Protein AF-A0A965EQ73-F1 (afdb_monomer_lite)

pLDDT: mean 92.96, std 5.14, range [64.06, 96.62]

Secondary structure (DSSP, 8-state):
-EEEEGGGSPTT-EEEETTEEEEEEEEEEEETTEEEEEEESS-TT-EE---TT-EEEE--

Structure (mmCIF, N/CA/C/O backbone):
data_AF-A0A965EQ73-F1
#
_entry.id   AF-A0A965EQ73-F1
#
loop_
_atom_site.group_PDB
_atom_site.id
_atom_site.type_symbol
_atom_site.label_atom_id
_atom_site.label_alt_id
_atom_site.label_comp_id
_atom_site.label_asym_id
_atom_site.label_entity_id
_atom_site.label_seq_id
_atom_site.pdbx_PDB_ins_code
_atom_site.Cartn_x
_atom_site.Cartn_y
_atom_site.Cartn_z
_atom_site.occupancy
_atom_site.B_iso_or_equiv
_atom_site.auth_seq_id
_atom_site.auth_comp_id
_atom_site.auth_asym_id
_atom_site.auth_atom_id
_atom_site.pdbx_PDB_model_num
ATOM 1 N N . MET A 1 1 ? -8.680 10.502 12.534 1.00 78.81 1 MET A N 1
ATOM 2 C CA . MET A 1 1 ? -8.602 9.104 12.052 1.00 78.81 1 MET A CA 1
ATOM 3 C C . MET A 1 1 ? -9.975 8.455 11.882 1.00 78.81 1 MET A C 1
ATOM 5 O O . MET A 1 1 ? -10.594 8.067 12.869 1.00 78.81 1 MET A O 1
ATOM 9 N N . SER A 1 2 ? -10.433 8.302 10.639 1.00 89.94 2 SER A N 1
ATOM 10 C CA . SER A 1 2 ? -11.545 7.425 10.247 1.00 89.94 2 SER A CA 1
ATOM 11 C C . SER A 1 2 ? -11.026 6.203 9.484 1.00 89.94 2 SER A C 1
ATOM 13 O O . SER A 1 2 ? -10.038 6.285 8.758 1.00 89.94 2 SER A O 1
ATOM 15 N N . VAL A 1 3 ? -11.670 5.046 9.664 1.00 93.44 3 VAL A N 1
ATOM 16 C CA . VAL A 1 3 ? -11.330 3.819 8.926 1.00 93.44 3 VAL A CA 1
ATOM 17 C C . VAL A 1 3 ? -12.174 3.764 7.657 1.00 93.44 3 VAL A C 1
ATOM 19 O O . VAL A 1 3 ? -13.400 3.867 7.719 1.00 93.44 3 VAL A O 1
ATOM 22 N N . LYS A 1 4 ? -11.521 3.619 6.504 1.00 94.75 4 LYS A N 1
ATOM 23 C CA . LYS A 1 4 ? -12.160 3.504 5.183 1.00 94.75 4 LYS A CA 1
ATOM 24 C C . LYS A 1 4 ? -11.554 2.329 4.422 1.00 94.75 4 LYS A C 1
ATOM 26 O O . LYS A 1 4 ? -10.443 1.900 4.730 1.00 94.75 4 LYS A O 1
ATOM 31 N N . LYS A 1 5 ? -12.251 1.803 3.411 1.00 96.38 5 LYS A N 1
ATOM 32 C CA . LYS A 1 5 ? -11.629 0.828 2.504 1.00 96.38 5 LYS A CA 1
ATOM 33 C C . LYS A 1 5 ? -10.732 1.562 1.521 1.00 96.38 5 LYS A C 1
ATOM 35 O O . LYS A 1 5 ? -11.065 2.653 1.061 1.00 96.38 5 LYS A O 1
ATOM 40 N N . PHE A 1 6 ? -9.622 0.943 1.140 1.00 95.81 6 PHE A N 1
ATOM 41 C CA . PHE A 1 6 ? -8.674 1.533 0.203 1.00 95.81 6 PHE A CA 1
ATOM 42 C C . PHE A 1 6 ? -9.335 1.923 -1.125 1.00 95.81 6 PHE A C 1
ATOM 44 O O . PHE A 1 6 ? -8.990 2.952 -1.708 1.00 95.81 6 PHE A O 1
ATOM 51 N N . GLN A 1 7 ? -10.296 1.137 -1.617 1.00 95.56 7 GLN A N 1
ATOM 52 C CA . GLN A 1 7 ? -11.039 1.462 -2.839 1.00 95.56 7 GLN A CA 1
ATOM 53 C C . GLN A 1 7 ? -11.809 2.789 -2.757 1.00 95.56 7 GLN A C 1
ATOM 55 O O . GLN A 1 7 ? -11.919 3.455 -3.781 1.00 95.56 7 GLN A O 1
ATOM 60 N N . ASP A 1 8 ? -12.259 3.189 -1.563 1.00 95.56 8 ASP A N 1
ATOM 61 C CA . ASP A 1 8 ? -13.065 4.397 -1.342 1.00 95.56 8 ASP A CA 1
ATOM 62 C C . ASP A 1 8 ? -12.200 5.669 -1.285 1.00 95.56 8 ASP A C 1
ATOM 64 O O . ASP A 1 8 ? -12.721 6.781 -1.267 1.00 95.56 8 ASP A O 1
ATOM 68 N N . LEU A 1 9 ? -10.872 5.521 -1.246 1.00 94.94 9 LEU A N 1
ATOM 69 C CA . LEU A 1 9 ? -9.940 6.645 -1.266 1.00 94.94 9 LEU A CA 1
ATOM 70 C C . LEU A 1 9 ? -9.772 7.214 -2.675 1.00 94.94 9 LEU A C 1
ATOM 72 O O . LEU A 1 9 ? -9.685 6.473 -3.655 1.00 94.94 9 LEU A O 1
ATOM 76 N N . GLU A 1 10 ? -9.608 8.524 -2.785 1.00 95.12 10 GLU A N 1
ATOM 77 C CA . GLU A 1 10 ? -9.231 9.162 -4.045 1.00 95.12 10 GLU A CA 1
ATOM 78 C C . GLU A 1 10 ? -7.717 9.056 -4.286 1.00 95.12 10 GLU A C 1
ATOM 80 O O . GLU A 1 10 ? -6.920 8.897 -3.359 1.00 95.12 10 GLU A O 1
ATOM 85 N N . VAL A 1 11 ? -7.293 9.116 -5.551 1.00 95.25 11 VAL A N 1
ATOM 86 C CA . VAL A 1 11 ? -5.862 9.205 -5.879 1.00 95.25 11 VAL A CA 1
ATOM 87 C C . VAL A 1 11 ? -5.317 10.526 -5.336 1.00 95.25 11 VAL A C 1
ATOM 89 O O . VAL A 1 11 ? -5.902 11.579 -5.565 1.00 95.25 11 VAL A O 1
ATOM 92 N N . GLY A 1 12 ? -4.198 10.466 -4.619 1.00 94.25 12 GLY A N 1
ATOM 93 C CA . GLY A 1 12 ? -3.623 11.587 -3.878 1.00 94.25 12 GLY A CA 1
ATOM 94 C C . GLY A 1 12 ? -4.019 11.627 -2.400 1.00 94.25 12 GLY A C 1
ATOM 95 O O . GLY A 1 12 ? -3.399 12.371 -1.646 1.00 94.25 12 GLY A 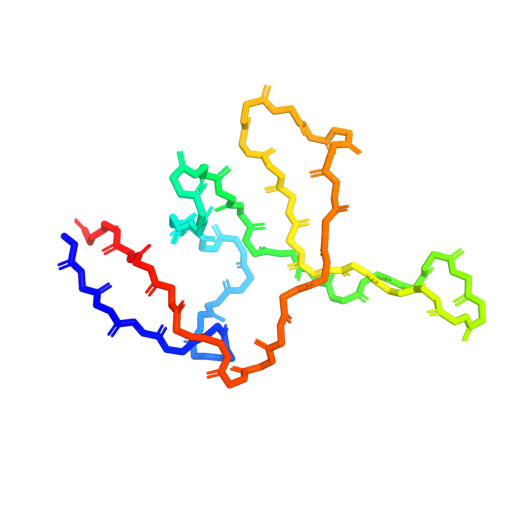O 1
ATOM 96 N N . ALA A 1 13 ? -4.984 10.813 -1.955 1.00 94.88 13 ALA A N 1
ATOM 97 C CA . ALA A 1 13 ? -5.337 10.728 -0.541 1.00 94.88 13 ALA A CA 1
ATOM 98 C C . ALA A 1 13 ? -4.205 10.091 0.279 1.00 94.88 13 ALA A C 1
ATOM 100 O O . ALA A 1 13 ? -3.638 9.068 -0.122 1.00 94.88 13 ALA A O 1
ATOM 101 N N . VAL A 1 14 ? -3.911 10.682 1.437 1.00 95.12 14 VAL A N 1
ATOM 102 C CA . VAL A 1 14 ? -2.962 10.147 2.418 1.00 95.12 14 VAL A CA 1
ATOM 103 C C . VAL A 1 14 ? -3.703 9.217 3.373 1.00 95.12 14 VAL A C 1
ATOM 105 O O . VAL A 1 14 ? -4.807 9.519 3.820 1.00 95.12 14 VAL A O 1
ATOM 108 N N . PHE A 1 15 ? -3.116 8.065 3.664 1.00 95.50 15 PHE A N 1
ATOM 109 C CA . PHE A 1 15 ? -3.676 7.067 4.561 1.00 95.50 15 PHE A CA 1
ATOM 110 C C . PHE A 1 15 ? -2.570 6.339 5.323 1.00 95.50 15 PHE A C 1
ATOM 112 O O . PHE A 1 15 ? -1.447 6.183 4.852 1.00 95.50 15 PHE A O 1
ATOM 119 N N . ASN A 1 16 ? -2.912 5.851 6.503 1.00 95.00 16 ASN A N 1
ATOM 120 C CA . ASN A 1 16 ? -2.070 5.044 7.361 1.00 95.00 16 ASN A CA 1
ATOM 121 C C . ASN A 1 16 ? -2.420 3.562 7.192 1.00 95.00 16 ASN A C 1
ATOM 123 O O . ASN A 1 16 ? -3.583 3.155 7.292 1.00 95.00 16 ASN A O 1
ATOM 127 N N . TYR A 1 17 ? -1.393 2.757 6.942 1.00 92.94 17 TYR A N 1
ATOM 128 C CA . TYR A 1 17 ? -1.468 1.311 6.773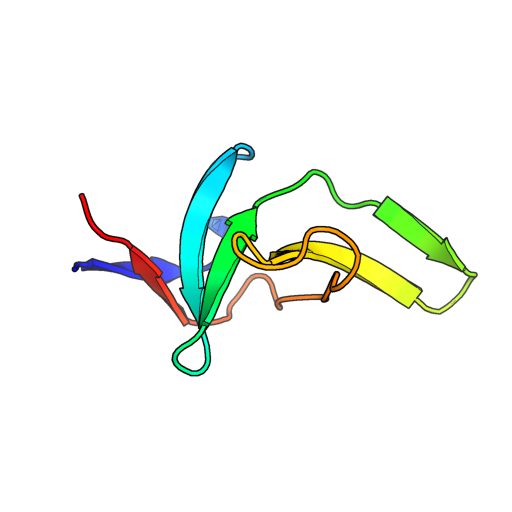 1.00 92.94 17 TYR A CA 1
ATOM 129 C C . TYR A 1 17 ? -0.209 0.669 7.368 1.00 92.94 17 TYR A C 1
ATOM 131 O O . TYR A 1 17 ? 0.898 1.120 7.088 1.00 92.94 17 TYR A O 1
ATOM 139 N N . ASP A 1 18 ? -0.366 -0.346 8.224 1.00 87.88 18 ASP A N 1
ATOM 140 C CA . ASP A 1 18 ? 0.741 -1.000 8.947 1.00 87.88 18 ASP A CA 1
ATOM 141 C C . ASP A 1 18 ? 1.671 -0.023 9.701 1.00 87.88 18 ASP A C 1
ATOM 143 O O . ASP A 1 18 ? 2.895 -0.150 9.681 1.00 87.88 18 ASP A O 1
ATOM 147 N N . SER A 1 19 ? 1.084 0.975 10.376 1.00 88.69 19 SER A N 1
ATOM 148 C CA . SER A 1 19 ? 1.805 2.039 11.105 1.00 88.69 19 SER A CA 1
ATOM 149 C C . SER A 1 19 ? 2.715 2.911 10.228 1.00 88.69 19 SER A C 1
ATOM 151 O O . SER A 1 19 ? 3.577 3.625 10.742 1.00 88.69 19 SER A O 1
ATOM 153 N N . LEU A 1 20 ? 2.536 2.854 8.908 1.00 93.19 20 LEU A N 1
ATOM 154 C CA . LEU A 1 20 ? 3.244 3.665 7.932 1.00 93.19 20 LEU A CA 1
ATOM 155 C C . LEU A 1 20 ? 2.251 4.528 7.158 1.00 93.19 20 LEU A C 1
ATOM 157 O O . LEU A 1 20 ? 1.131 4.114 6.860 1.00 93.19 20 LEU A O 1
ATOM 161 N N . GLU A 1 21 ? 2.700 5.720 6.790 1.00 95.19 21 GLU A N 1
ATOM 162 C CA . GLU A 1 21 ? 1.907 6.654 6.008 1.00 95.19 21 GLU A CA 1
ATOM 163 C C . GLU A 1 21 ? 2.182 6.477 4.510 1.00 95.19 21 GLU A C 1
ATOM 165 O O . GLU A 1 21 ? 3.333 6.463 4.052 1.00 95.19 21 GLU A O 1
ATOM 170 N N . TYR A 1 22 ? 1.108 6.346 3.744 1.00 96.25 22 TYR A N 1
ATOM 171 C CA . TYR A 1 22 ? 1.106 6.151 2.304 1.00 96.25 22 TYR A CA 1
ATOM 172 C C . TYR A 1 22 ? 0.211 7.181 1.626 1.00 96.25 22 TYR A C 1
ATOM 174 O O . TYR A 1 22 ? -0.763 7.662 2.191 1.00 96.25 22 TYR A O 1
ATOM 182 N N . VAL A 1 23 ? 0.509 7.470 0.365 1.00 96.31 23 VAL A N 1
ATOM 183 C CA . VAL A 1 23 ? -0.373 8.193 -0.546 1.00 96.31 23 VAL A CA 1
ATOM 184 C C . VAL A 1 23 ? -0.909 7.230 -1.597 1.00 96.31 23 VAL A C 1
ATOM 186 O O . VAL A 1 23 ? -0.163 6.421 -2.169 1.00 96.31 23 VAL A O 1
ATOM 189 N N . LYS A 1 24 ? -2.216 7.292 -1.858 1.00 96.44 24 LYS A N 1
ATOM 190 C CA . LYS A 1 24 ? -2.844 6.505 -2.921 1.00 96.44 24 LYS A CA 1
ATOM 191 C C . LYS A 1 24 ? -2.399 7.054 -4.267 1.00 96.44 24 LYS A C 1
ATOM 193 O O . LYS A 1 24 ? -2.540 8.242 -4.538 1.00 96.44 24 LYS A 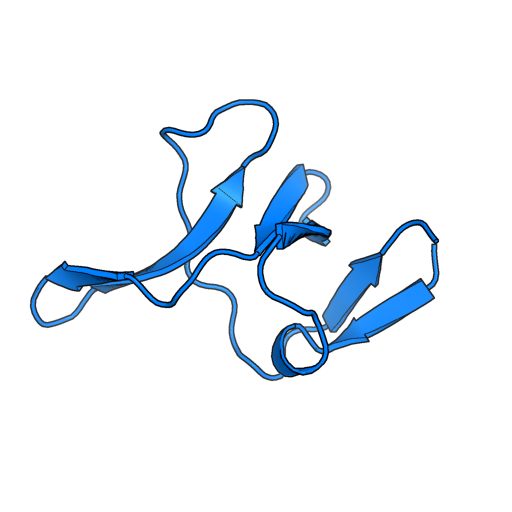O 1
ATOM 198 N N . ILE A 1 25 ? -1.892 6.185 -5.128 1.00 96.38 25 ILE A N 1
ATOM 199 C CA . ILE A 1 25 ? -1.492 6.530 -6.494 1.00 96.38 25 ILE A CA 1
ATOM 200 C C . ILE A 1 25 ? -2.361 5.772 -7.495 1.00 96.38 25 ILE A C 1
ATOM 202 O O . ILE A 1 25 ? -3.083 4.836 -7.141 1.00 96.38 25 ILE A O 1
ATOM 206 N N . ASN A 1 26 ? -2.301 6.181 -8.762 1.00 95.50 26 ASN A N 1
ATOM 207 C CA . ASN A 1 26 ? -2.888 5.385 -9.834 1.00 95.50 26 ASN A CA 1
ATOM 208 C C . ASN A 1 26 ? -2.282 3.977 -9.835 1.00 95.50 26 ASN A C 1
ATOM 210 O O . ASN A 1 26 ? -1.127 3.787 -9.454 1.00 95.50 26 ASN A O 1
ATOM 214 N N . LEU A 1 27 ? -3.064 2.989 -10.272 1.00 94.25 27 LEU A N 1
ATOM 215 C CA . LEU A 1 27 ? -2.571 1.625 -10.414 1.00 94.25 27 LEU A CA 1
ATOM 216 C C . LEU A 1 27 ? -1.475 1.595 -11.488 1.00 94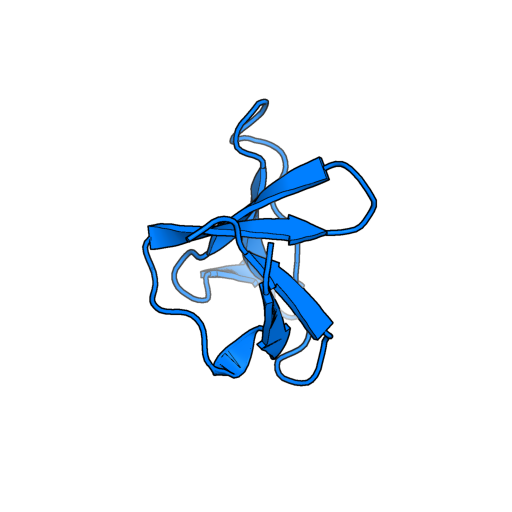.25 27 LEU A C 1
ATOM 218 O O . LEU A 1 27 ? -1.755 1.688 -12.682 1.00 94.25 27 LEU A O 1
ATOM 222 N N . GLU A 1 28 ? -0.231 1.433 -11.060 1.00 93.81 28 GLU A N 1
ATOM 223 C CA . GLU A 1 28 ? 0.919 1.302 -11.942 1.00 93.81 28 GLU A CA 1
ATOM 224 C C . GLU A 1 28 ? 1.282 -0.173 -12.090 1.00 93.81 28 GLU A C 1
ATOM 226 O O . GLU A 1 28 ? 1.533 -0.883 -11.111 1.00 93.81 28 GLU A O 1
ATOM 231 N N . LYS A 1 29 ? 1.344 -0.653 -13.331 1.00 92.44 29 LYS A N 1
ATOM 232 C CA . LYS A 1 29 ? 1.821 -2.004 -13.624 1.00 92.44 29 LYS A CA 1
ATOM 233 C C . LYS A 1 29 ? 3.344 -1.983 -13.734 1.00 92.44 29 LYS A C 1
ATOM 235 O O . LYS A 1 29 ? 3.888 -1.420 -14.676 1.00 92.44 29 LYS A O 1
ATOM 240 N N . VAL A 1 30 ? 4.025 -2.615 -12.781 1.00 89.50 30 VAL A N 1
ATOM 241 C CA . VAL A 1 30 ? 5.494 -2.710 -12.749 1.00 89.50 30 VAL A CA 1
ATOM 242 C C . VAL A 1 30 ? 5.978 -3.883 -13.604 1.00 89.50 30 VAL A C 1
ATOM 244 O O . VAL A 1 30 ? 6.990 -3.785 -14.290 1.00 89.50 30 VAL A O 1
ATOM 247 N N . SER A 1 31 ? 5.260 -5.007 -13.579 1.00 90.56 31 SER A N 1
ATOM 248 C CA . SER A 1 31 ? 5.564 -6.190 -14.389 1.00 90.56 31 SER A CA 1
ATOM 249 C C . SER A 1 31 ? 4.310 -7.037 -14.629 1.00 90.56 31 SER A C 1
ATOM 251 O O . SER A 1 31 ? 3.210 -6.677 -14.207 1.00 90.56 31 SER A O 1
ATOM 253 N N . CYS A 1 32 ? 4.446 -8.181 -15.309 1.00 83.12 32 CYS A N 1
ATOM 254 C CA . CYS A 1 32 ? 3.322 -9.080 -15.598 1.00 83.12 32 CYS A CA 1
ATOM 255 C C . CYS A 1 32 ? 2.533 -9.512 -14.352 1.00 83.12 32 CYS A C 1
ATOM 257 O O . CYS A 1 32 ? 1.322 -9.682 -14.454 1.00 83.12 32 CYS A O 1
ATOM 259 N N . CYS A 1 33 ? 3.197 -9.635 -13.199 1.00 87.62 33 CYS A N 1
ATOM 260 C CA . CYS A 1 33 ? 2.600 -10.137 -11.957 1.00 87.62 33 CYS A CA 1
ATOM 261 C C . CYS A 1 33 ? 2.659 -9.128 -10.803 1.00 87.62 33 CYS A C 1
ATOM 263 O O . CYS A 1 33 ? 2.288 -9.461 -9.680 1.00 87.62 33 CYS A O 1
ATOM 265 N N . ARG A 1 34 ? 3.168 -7.915 -11.048 1.00 90.38 34 ARG A N 1
ATOM 266 C CA . ARG A 1 34 ? 3.343 -6.899 -10.012 1.00 90.38 34 ARG A CA 1
ATOM 267 C C . ARG A 1 34 ? 2.749 -5.582 -10.472 1.00 90.38 34 ARG A C 1
ATOM 269 O O . ARG A 1 34 ? 3.192 -4.998 -11.459 1.00 90.38 34 ARG A O 1
ATOM 276 N N . SER A 1 35 ? 1.790 -5.100 -9.706 1.00 94.25 35 SER A N 1
ATOM 277 C CA . SER A 1 35 ? 1.279 -3.736 -9.772 1.00 94.25 35 SER A CA 1
ATOM 278 C C . SER A 1 35 ? 1.457 -3.067 -8.418 1.00 94.25 35 SER A C 1
ATOM 280 O O . SER A 1 35 ? 1.663 -3.748 -7.418 1.00 94.25 35 SER A O 1
ATOM 282 N N . VAL A 1 36 ? 1.425 -1.743 -8.392 1.00 95.94 36 VAL A N 1
ATOM 283 C CA . VAL A 1 36 ? 1.462 -0.930 -7.175 1.00 95.94 36 VAL A CA 1
ATOM 284 C C . VAL A 1 36 ? 0.390 0.145 -7.273 1.00 95.94 36 VAL A C 1
ATOM 286 O O . VAL A 1 36 ? 0.048 0.586 -8.366 1.00 95.94 36 VAL A O 1
ATOM 289 N N . ASN A 1 37 ? -0.180 0.529 -6.140 1.00 96.62 37 ASN A N 1
ATOM 290 C CA . ASN A 1 37 ? -1.236 1.545 -6.056 1.00 96.62 37 ASN A CA 1
ATOM 291 C C . ASN A 1 37 ? -1.095 2.440 -4.811 1.00 96.62 37 ASN A C 1
ATOM 293 O O . ASN A 1 37 ? -1.944 3.290 -4.555 1.00 96.62 37 ASN A O 1
ATOM 297 N N . ALA A 1 38 ? -0.011 2.275 -4.054 1.00 96.50 38 ALA A N 1
ATOM 298 C CA . ALA A 1 38 ? 0.321 3.092 -2.900 1.00 96.50 38 ALA A CA 1
ATOM 299 C C . ALA A 1 38 ? 1.823 3.397 -2.885 1.00 96.50 38 ALA A C 1
ATOM 301 O O . ALA A 1 38 ? 2.640 2.524 -3.195 1.00 96.50 38 ALA A O 1
ATOM 302 N N . SER A 1 39 ? 2.182 4.621 -2.503 1.00 96.62 39 SER A N 1
ATOM 303 C CA . SER A 1 39 ? 3.567 5.076 -2.333 1.00 96.62 39 SER A CA 1
ATOM 304 C C . SER A 1 39 ? 3.770 5.580 -0.914 1.00 96.62 39 SER A C 1
ATOM 306 O O . SER A 1 39 ? 2.930 6.318 -0.415 1.00 96.62 39 SER A O 1
ATOM 308 N N . GLN A 1 40 ? 4.851 5.186 -0.247 1.00 96.19 40 GLN A N 1
ATOM 309 C CA . GLN A 1 40 ? 5.118 5.641 1.116 1.00 96.19 40 GLN A CA 1
ATOM 310 C C . GLN A 1 40 ? 5.456 7.138 1.117 1.00 96.19 40 GLN A C 1
ATOM 312 O O . GLN A 1 40 ? 6.197 7.601 0.248 1.00 96.19 40 GLN A O 1
ATOM 317 N N . VAL A 1 41 ? 4.922 7.896 2.079 1.00 93.81 41 VAL A N 1
ATOM 318 C CA . VAL A 1 41 ? 5.133 9.355 2.154 1.00 93.81 41 VAL A CA 1
ATOM 319 C C . VAL A 1 41 ? 6.576 9.687 2.533 1.00 93.81 41 VAL A C 1
ATOM 321 O O . VAL A 1 41 ? 7.190 10.572 1.944 1.00 93.81 41 VAL A O 1
ATOM 324 N N . THR A 1 42 ? 7.152 8.940 3.475 1.00 92.88 42 THR A N 1
ATOM 325 C CA . THR A 1 42 ? 8.535 9.146 3.934 1.00 92.88 42 THR A CA 1
ATOM 326 C C . THR A 1 42 ? 9.591 8.671 2.935 1.00 92.88 42 THR A C 1
ATOM 328 O O . THR A 1 42 ? 10.720 9.154 2.968 1.00 92.88 42 THR A O 1
ATOM 331 N N . ASP A 1 43 ? 9.244 7.731 2.052 1.00 92.44 43 ASP A N 1
ATOM 332 C CA . ASP A 1 43 ? 10.148 7.156 1.053 1.00 92.44 43 ASP A CA 1
ATOM 333 C C . ASP A 1 43 ? 9.375 6.772 -0.225 1.00 92.44 43 ASP A C 1
ATOM 335 O O . ASP A 1 43 ? 8.894 5.642 -0.352 1.00 92.44 43 ASP A O 1
ATOM 339 N N . PRO A 1 44 ? 9.285 7.675 -1.218 1.00 89.06 44 PRO A N 1
ATOM 340 C CA . PRO A 1 44 ? 8.533 7.436 -2.453 1.00 89.06 44 PRO A CA 1
ATOM 341 C C . PRO A 1 44 ? 9.055 6.267 -3.301 1.00 89.06 44 PRO A C 1
ATOM 343 O O . PRO A 1 44 ? 8.384 5.808 -4.228 1.00 89.06 44 PRO A O 1
ATOM 346 N N . THR A 1 45 ? 10.261 5.764 -3.018 1.00 90.81 45 THR A N 1
ATOM 347 C CA . THR A 1 45 ? 10.783 4.573 -3.700 1.00 90.81 45 THR A CA 1
ATOM 348 C C . THR A 1 45 ? 10.082 3.299 -3.224 1.00 90.81 45 THR A C 1
ATOM 350 O O . THR A 1 45 ? 9.978 2.322 -3.977 1.00 90.81 45 THR A O 1
ATOM 353 N N . LYS A 1 46 ? 9.521 3.321 -2.008 1.00 92.81 46 LYS A N 1
ATOM 354 C CA . LYS A 1 46 ? 8.755 2.226 -1.417 1.00 92.81 46 LYS A CA 1
ATOM 355 C C . LYS A 1 46 ? 7.300 2.300 -1.850 1.00 92.81 46 LYS A C 1
ATOM 357 O O . LYS A 1 46 ? 6.459 2.963 -1.246 1.00 92.81 46 LYS A O 1
ATOM 362 N N . ARG A 1 47 ? 7.009 1.550 -2.910 1.00 94.00 47 ARG A N 1
ATOM 363 C CA . ARG A 1 47 ? 5.661 1.369 -3.452 1.00 94.00 47 ARG A CA 1
ATOM 364 C C . ARG A 1 47 ? 5.132 -0.025 -3.149 1.00 94.00 47 ARG A C 1
ATOM 366 O O . ARG A 1 47 ? 5.855 -1.016 -3.282 1.00 94.00 47 ARG A O 1
ATOM 373 N N . THR A 1 48 ? 3.862 -0.098 -2.772 1.00 94.56 48 THR A N 1
ATOM 374 C CA . THR A 1 48 ? 3.183 -1.349 -2.428 1.00 94.56 48 THR A CA 1
ATOM 375 C C . THR A 1 48 ? 1.844 -1.475 -3.148 1.00 94.56 48 THR A C 1
ATOM 377 O O . THR A 1 48 ? 1.349 -0.529 -3.769 1.00 94.56 48 THR A O 1
ATOM 380 N N . MET A 1 49 ? 1.289 -2.683 -3.102 1.00 94.94 49 MET A N 1
ATOM 381 C CA . MET A 1 49 ? -0.058 -2.967 -3.567 1.00 94.94 49 MET A CA 1
ATOM 382 C C . MET A 1 49 ? -0.963 -3.219 -2.372 1.00 94.94 49 MET A C 1
ATOM 384 O O . MET A 1 49 ? -0.809 -4.211 -1.665 1.00 94.94 49 MET A O 1
ATOM 388 N N . VAL A 1 50 ? -1.926 -2.330 -2.191 1.00 95.00 50 VAL A N 1
ATOM 389 C CA . VAL A 1 50 ? -2.987 -2.436 -1.196 1.00 95.00 50 VAL A CA 1
ATOM 390 C C . VAL A 1 50 ? -4.224 -3.010 -1.881 1.00 95.00 50 VAL A C 1
ATOM 392 O O . VAL A 1 50 ? -4.585 -2.592 -2.986 1.00 95.00 50 VAL A O 1
ATOM 395 N N . LYS A 1 51 ? -4.862 -4.009 -1.267 1.00 95.12 51 LYS A N 1
ATOM 396 C CA . LYS A 1 51 ? -6.074 -4.609 -1.839 1.00 95.12 51 LYS A CA 1
ATOM 397 C C . LYS A 1 51 ? -7.242 -3.612 -1.788 1.00 95.12 51 LYS A C 1
ATOM 399 O O . LYS A 1 51 ? -7.300 -2.815 -0.857 1.00 95.12 51 LYS A O 1
ATOM 404 N N . PRO A 1 52 ? -8.189 -3.649 -2.740 1.00 94.38 52 PRO A N 1
ATOM 405 C CA . PRO A 1 52 ? -9.334 -2.731 -2.753 1.00 94.38 52 PRO A CA 1
ATOM 406 C C . PRO A 1 52 ? -10.184 -2.770 -1.473 1.00 94.38 52 PRO A C 1
ATOM 408 O O . PRO A 1 52 ? -10.639 -1.733 -0.995 1.00 94.38 52 PRO A O 1
ATOM 411 N N . ASP A 1 53 ? -10.371 -3.960 -0.911 1.00 95.62 53 ASP A N 1
ATOM 412 C CA . ASP A 1 53 ? -11.154 -4.239 0.293 1.00 95.62 53 ASP A CA 1
ATOM 413 C C . ASP A 1 53 ? -10.378 -4.033 1.601 1.00 95.62 53 ASP A C 1
ATOM 415 O O . ASP A 1 53 ? -10.964 -4.154 2.674 1.00 95.62 53 ASP A O 1
ATOM 419 N N . GLN A 1 54 ? -9.086 -3.701 1.522 1.00 96.38 54 GLN A N 1
ATOM 420 C CA . GLN A 1 54 ? -8.247 -3.459 2.689 1.00 96.38 54 GLN A CA 1
ATOM 421 C C . GLN A 1 54 ? -8.726 -2.221 3.449 1.00 96.38 54 GLN A C 1
ATOM 423 O O . GLN A 1 54 ? -8.866 -1.144 2.868 1.00 96.38 54 GLN A O 1
ATOM 428 N N . GLU A 1 55 ? -8.922 -2.363 4.755 1.00 95.81 55 GLU A N 1
ATOM 429 C CA . GLU A 1 55 ? -9.208 -1.243 5.650 1.00 95.81 55 GLU A CA 1
ATOM 430 C C . GLU A 1 55 ? -7.925 -0.461 5.953 1.00 95.81 55 GLU A C 1
ATOM 432 O O . GLU A 1 55 ? -6.880 -1.050 6.253 1.00 95.81 55 GLU A O 1
ATOM 437 N N . VAL A 1 56 ? -8.012 0.864 5.845 1.00 95.56 56 VAL A N 1
ATOM 438 C CA . VAL A 1 56 ? -6.925 1.821 6.070 1.00 95.56 56 VAL A CA 1
ATOM 439 C C . VAL A 1 56 ? -7.430 2.999 6.899 1.00 95.56 56 VAL A C 1
ATOM 441 O O . VAL A 1 56 ? -8.610 3.353 6.844 1.00 95.56 56 VAL A O 1
ATOM 444 N N . SER A 1 57 ? -6.536 3.614 7.669 1.00 95.69 57 SER A N 1
ATOM 445 C CA . SER A 1 57 ? -6.868 4.757 8.523 1.00 95.69 57 SER A CA 1
ATOM 446 C C . SER A 1 57 ? -6.575 6.061 7.794 1.00 95.69 57 SER A C 1
ATOM 448 O O . SER A 1 57 ? -5.485 6.240 7.271 1.00 95.69 57 SER A O 1
ATOM 450 N N . VAL A 1 58 ? -7.511 6.999 7.775 1.00 93.44 58 VAL A N 1
ATOM 451 C CA . VAL A 1 58 ? -7.344 8.316 7.146 1.00 93.44 58 VAL A CA 1
ATOM 452 C C . VAL A 1 58 ? -7.468 9.381 8.221 1.00 93.44 58 VAL A C 1
ATOM 454 O O . VAL A 1 58 ? -8.428 9.363 8.993 1.00 93.44 58 VAL A O 1
ATOM 457 N N . ASP A 1 59 ? -6.506 10.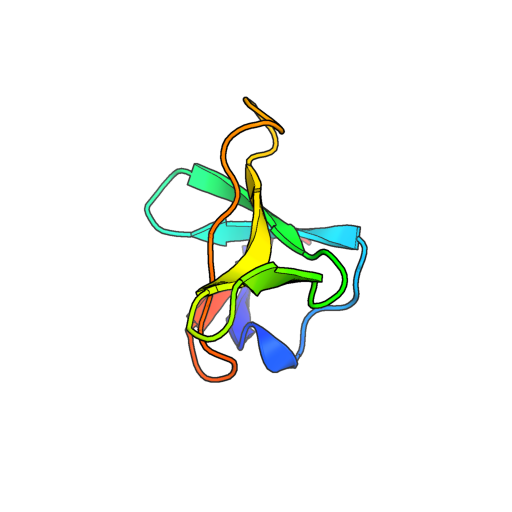294 8.303 1.00 84.38 59 ASP A N 1
ATOM 458 C CA . ASP A 1 59 ? -6.695 11.5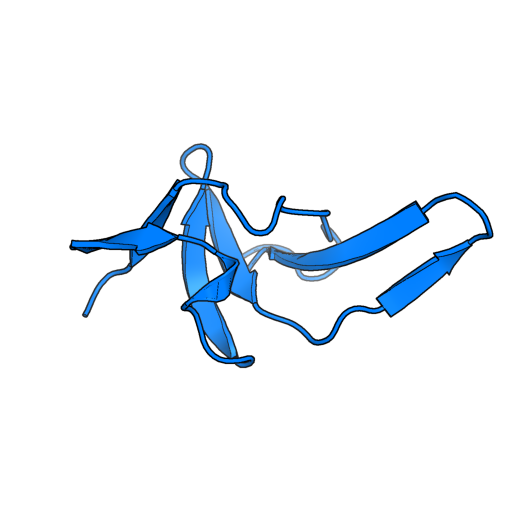23 9.070 1.00 84.38 59 ASP A CA 1
ATOM 459 C C . ASP A 1 59 ? -7.439 12.533 8.198 1.00 84.38 59 ASP A C 1
ATOM 461 O O . ASP A 1 59 ? -7.011 12.836 7.087 1.00 84.38 59 ASP A O 1
ATOM 465 N N . GLU A 1 60 ? -8.617 12.936 8.677 1.00 64.06 60 GLU A N 1
ATOM 466 C CA . GLU A 1 60 ? -9.494 13.927 8.041 1.00 64.06 60 GLU A CA 1
ATOM 467 C C . GLU A 1 60 ? -9.025 15.352 8.327 1.00 64.06 60 GLU A C 1
ATOM 469 O O . GLU A 1 60 ? -8.568 15.599 9.469 1.00 64.06 60 GLU A O 1
#

Foldseek 3Di:
DDKDFPLPDDQQAWWDDPNFIWGFHPWADPDPPDIFGIATPVHRVDTHHDDRRDIIGHDD

Sequence (60 aa):
MSVKKFQDLEVGAVFNYDSLEYVKINLEKVSCCRSVNASQVTDPTKRTMVKPDQEVSVDE

Radius of gyration: 10.85 Å; chains: 1; bounding box: 24×24×28 Å